Protein AF-A0A3A8SGS9-F1 (afdb_monomer)

Secondary structure (DSSP, 8-state):
-HHHHHHHSS---S---S------TTT--TT-TT--HHHHHHHHHHHHHHHHHHHHHHHHHHHHH----TTTSPPPHHHHHHHHHHHHH-HHHHHHHHHHHTT-HHHHHHHHHHHHHHHHHHHHHHHHHT---PPPTTS--

Radius of gyration: 20.1 Å; Cα contacts (8 Å, |Δi|>4): 123; chains: 1; bounding box: 50×33×58 Å

Structure (mmCIF, N/CA/C/O backbone):
data_AF-A0A3A8SGS9-F1
#
_entry.id   AF-A0A3A8SGS9-F1
#
loop_
_atom_site.group_PDB
_atom_site.id
_atom_site.type_symbol
_atom_site.label_atom_id
_atom_site.label_alt_id
_atom_site.label_comp_id
_atom_site.label_asym_id
_atom_site.label_entity_id
_atom_site.label_seq_id
_atom_site.pdbx_PDB_ins_code
_atom_site.Cartn_x
_atom_site.Cartn_y
_atom_site.Cartn_z
_atom_site.occupancy
_atom_site.B_iso_or_equiv
_atom_site.auth_seq_id
_atom_site.auth_comp_id
_atom_site.auth_asym_id
_atom_site.auth_atom_id
_atom_site.pdbx_PDB_model_num
ATOM 1 N N . GLU A 1 1 ? -24.813 -10.089 -3.804 1.00 56.59 1 GLU A N 1
ATOM 2 C CA . GLU A 1 1 ? -25.501 -11.087 -2.957 1.00 56.59 1 GLU A CA 1
ATOM 3 C C . GLU A 1 1 ? -26.891 -11.420 -3.487 1.00 56.59 1 GLU A C 1
ATOM 5 O O . GLU A 1 1 ? -27.096 -12.565 -3.865 1.00 56.59 1 GLU A O 1
ATOM 10 N N . TRP A 1 2 ? -27.774 -10.432 -3.682 1.00 69.69 2 TRP A N 1
ATOM 11 C CA . TRP A 1 2 ? -29.178 -10.666 -4.068 1.00 69.69 2 TRP A CA 1
ATOM 12 C C . TRP A 1 2 ? -29.423 -11.582 -5.285 1.00 69.69 2 TRP A C 1
ATOM 14 O O . TRP A 1 2 ? -30.337 -12.394 -5.252 1.00 69.69 2 TRP A O 1
ATOM 24 N N . ALA A 1 3 ? -28.629 -11.499 -6.359 1.00 84.19 3 ALA A N 1
ATOM 25 C CA . ALA A 1 3 ? -28.871 -12.318 -7.553 1.00 84.19 3 ALA A CA 1
ATOM 26 C C . ALA A 1 3 ? -28.564 -13.814 -7.351 1.00 84.19 3 ALA A C 1
ATOM 28 O 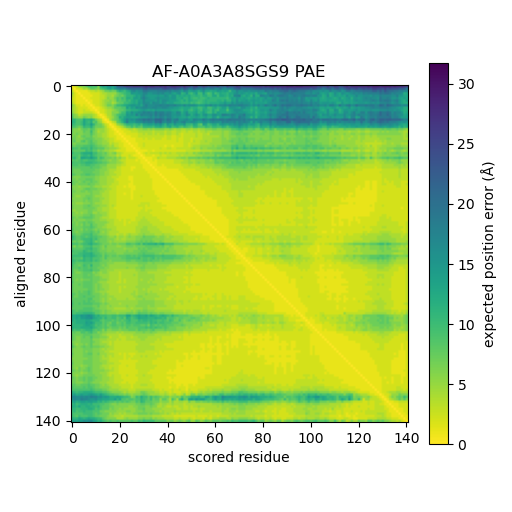O . ALA A 1 3 ? -29.271 -14.648 -7.911 1.00 84.19 3 ALA A O 1
ATOM 29 N N . PHE A 1 4 ? -27.529 -14.144 -6.570 1.00 85.31 4 PHE A N 1
ATOM 30 C CA . PHE A 1 4 ? -27.131 -15.532 -6.317 1.00 85.31 4 PHE A CA 1
ATOM 31 C C . PHE A 1 4 ? -28.113 -16.196 -5.354 1.00 85.31 4 PHE A C 1
ATOM 33 O O . PHE A 1 4 ? -28.671 -17.238 -5.670 1.00 85.31 4 PHE A O 1
ATOM 40 N N . GLU A 1 5 ? -28.422 -15.521 -4.249 1.00 90.88 5 GLU A N 1
ATOM 41 C CA . GLU A 1 5 ? -29.409 -15.994 -3.278 1.00 90.88 5 GLU A CA 1
ATOM 42 C C . GLU A 1 5 ? -30.800 -16.147 -3.902 1.00 90.88 5 GLU A C 1
ATOM 44 O O . GLU A 1 5 ? -31.463 -17.159 -3.701 1.00 90.88 5 GLU A O 1
ATOM 49 N N . ARG A 1 6 ? -31.216 -15.211 -4.766 1.00 91.56 6 ARG A N 1
ATOM 50 C CA . ARG A 1 6 ? -32.476 -15.332 -5.513 1.00 91.56 6 ARG A CA 1
ATOM 51 C C . ARG A 1 6 ? -32.500 -16.533 -6.464 1.00 91.56 6 ARG A C 1
ATOM 53 O O . ARG A 1 6 ? -33.576 -17.053 -6.734 1.00 91.56 6 ARG A O 1
ATOM 60 N N . ALA A 1 7 ? -31.356 -16.929 -7.016 1.00 92.75 7 ALA A N 1
ATOM 61 C CA . ALA A 1 7 ? -31.271 -18.038 -7.963 1.00 92.75 7 ALA A CA 1
ATOM 62 C C . ALA A 1 7 ? -31.130 -19.406 -7.273 1.00 92.75 7 ALA A C 1
ATOM 64 O O . ALA A 1 7 ? -31.679 -20.382 -7.774 1.00 92.75 7 ALA A O 1
ATOM 65 N N . TYR A 1 8 ? -30.413 -19.471 -6.147 1.00 89.56 8 TYR A N 1
ATOM 66 C CA . TYR A 1 8 ? -29.985 -20.730 -5.524 1.00 89.56 8 TYR A CA 1
ATOM 67 C C . TYR A 1 8 ? -30.517 -20.949 -4.100 1.00 89.56 8 TYR A C 1
ATOM 69 O O . TYR A 1 8 ? -30.331 -22.026 -3.548 1.00 89.56 8 TYR A O 1
ATOM 77 N N . GLY A 1 9 ? -31.208 -19.972 -3.503 1.00 92.88 9 GLY A N 1
ATOM 78 C CA . GLY A 1 9 ? -31.809 -20.094 -2.169 1.00 92.88 9 GLY A CA 1
ATOM 79 C C . GLY A 1 9 ? -30.821 -19.990 -1.004 1.00 92.88 9 GLY A C 1
ATOM 80 O O . GLY A 1 9 ? -31.225 -20.147 0.145 1.00 92.88 9 GLY A O 1
ATOM 81 N N . GLU A 1 10 ? -29.549 -19.707 -1.281 1.00 90.19 10 GLU A N 1
ATOM 82 C CA . GLU A 1 10 ? -28.497 -19.541 -0.279 1.00 90.19 10 GLU A CA 1
ATOM 83 C C . GLU A 1 10 ? -27.534 -18.405 -0.662 1.00 90.19 10 GLU A C 1
ATOM 85 O O . GLU A 1 10 ? -27.364 -18.102 -1.850 1.00 90.19 10 GLU A O 1
ATOM 90 N N . PRO A 1 11 ? -26.899 -17.731 0.314 1.00 84.81 11 PRO A N 1
ATOM 91 C CA . PRO A 1 11 ? -25.923 -16.697 0.016 1.00 84.81 11 PRO A CA 1
ATOM 92 C C . PRO A 1 11 ? -24.696 -17.298 -0.677 1.00 84.81 11 PRO A C 1
ATOM 94 O O . PRO A 1 11 ? -24.256 -18.398 -0.362 1.00 84.81 11 PRO A O 1
ATOM 97 N N . LEU A 1 12 ? -24.075 -16.512 -1.561 1.00 83.31 12 LEU A N 1
ATOM 98 C CA . LEU A 1 12 ? -22.844 -16.889 -2.271 1.00 83.31 12 LEU A CA 1
ATOM 99 C C . LEU A 1 12 ? -21.694 -17.284 -1.317 1.00 83.31 12 LEU A C 1
ATOM 101 O O . LEU A 1 12 ? -20.769 -17.980 -1.720 1.00 83.31 12 LEU A O 1
ATOM 105 N N . GLY A 1 13 ? -21.747 -16.847 -0.055 1.00 81.50 13 GLY A N 1
ATOM 106 C CA . GLY A 1 13 ? -20.694 -17.067 0.928 1.00 81.50 13 GLY A CA 1
ATOM 107 C C . GLY A 1 13 ? -19.444 -16.229 0.642 1.00 81.50 13 GLY A C 1
ATOM 108 O O . GLY A 1 13 ? -19.440 -15.322 -0.195 1.00 81.50 13 GLY A O 1
ATOM 109 N N . GLN A 1 14 ? -18.360 -16.515 1.363 1.00 78.44 14 GLN A N 1
ATOM 110 C CA . GLN A 1 14 ? -17.085 -15.824 1.180 1.00 78.44 14 GLN A CA 1
ATOM 111 C C . GLN A 1 14 ? -16.345 -16.418 -0.027 1.00 78.44 14 GLN A C 1
ATOM 113 O O . GLN A 1 14 ? -15.625 -17.406 0.093 1.00 78.44 14 GLN A O 1
ATOM 118 N N . VAL A 1 15 ? -16.537 -15.827 -1.206 1.00 70.81 15 VAL A N 1
ATOM 119 C CA . VAL A 1 15 ? -15.942 -16.329 -2.454 1.00 70.81 15 VAL A CA 1
ATOM 120 C C . VAL A 1 15 ? -14.686 -15.548 -2.811 1.00 70.81 15 VAL A C 1
ATOM 122 O O . VAL A 1 15 ? -14.666 -14.317 -2.805 1.00 70.81 15 VAL A O 1
ATOM 125 N N . VAL A 1 16 ? -13.624 -16.281 -3.151 1.00 69.94 16 VAL A N 1
ATOM 126 C CA . VAL A 1 16 ? -12.417 -15.715 -3.763 1.00 69.94 16 VAL A CA 1
ATOM 127 C C . VAL A 1 16 ? -12.821 -15.100 -5.099 1.00 69.94 16 VAL A C 1
ATOM 129 O O . VAL A 1 16 ? -13.423 -15.789 -5.917 1.00 69.94 16 VAL A O 1
ATOM 132 N N . THR A 1 17 ? -12.517 -13.816 -5.310 1.00 77.88 17 THR A N 1
ATOM 133 C CA . THR A 1 17 ? -12.944 -13.030 -6.479 1.00 77.88 17 THR A CA 1
ATOM 134 C C . THR A 1 17 ? -12.942 -13.869 -7.769 1.00 77.88 17 THR A C 1
ATOM 136 O O . THR A 1 17 ? -11.865 -14.273 -8.215 1.00 77.88 17 THR A O 1
ATOM 139 N N . PRO A 1 18 ? -14.108 -14.127 -8.399 1.00 79.19 18 PRO A N 1
ATOM 140 C CA . PRO A 1 18 ? -14.204 -15.049 -9.537 1.00 79.19 18 PRO A CA 1
ATOM 141 C C . PRO A 1 18 ? -13.590 -14.478 -10.823 1.00 79.19 18 PRO A C 1
ATOM 143 O O . PRO A 1 18 ? -13.500 -15.164 -11.837 1.00 79.19 18 PRO A O 1
ATOM 146 N N . VAL A 1 19 ? -13.165 -13.213 -10.789 1.00 87.88 19 VAL A N 1
ATOM 147 C CA . VAL A 1 19 ? -12.599 -12.480 -11.919 1.00 87.88 19 VAL A CA 1
ATOM 148 C C . VAL A 1 19 ? -11.144 -12.135 -11.627 1.00 87.88 19 VAL A C 1
ATOM 150 O O . VAL A 1 19 ? -10.832 -11.509 -10.613 1.00 87.88 19 VAL A O 1
ATOM 153 N N . ARG A 1 20 ? -10.259 -12.491 -12.561 1.00 88.81 20 ARG A N 1
ATOM 154 C CA . ARG A 1 20 ? -8.872 -12.019 -12.611 1.00 88.81 20 ARG A CA 1
ATOM 155 C C . ARG A 1 20 ? -8.674 -11.158 -13.850 1.00 88.81 20 ARG A C 1
ATOM 157 O O . ARG A 1 20 ? -9.089 -11.539 -14.940 1.00 88.81 20 ARG A O 1
ATOM 164 N N . VAL A 1 21 ? -8.032 -10.010 -13.671 1.00 90.62 21 VAL A N 1
ATOM 165 C CA . VAL A 1 21 ? -7.712 -9.071 -14.752 1.00 90.62 21 VAL A CA 1
ATOM 166 C C . VAL A 1 21 ? -6.225 -9.175 -15.062 1.00 90.62 21 VAL A C 1
ATOM 168 O O . VAL A 1 21 ? -5.404 -9.185 -14.146 1.00 90.62 21 VAL A O 1
ATOM 171 N N . HIS A 1 22 ? -5.890 -9.228 -16.348 1.00 93.50 22 HIS A N 1
ATOM 172 C CA . HIS A 1 22 ? -4.517 -9.278 -16.847 1.00 93.50 22 HIS A CA 1
ATOM 173 C C . HIS A 1 22 ? -4.288 -8.132 -17.840 1.00 93.50 22 HIS A C 1
ATOM 175 O O . HIS A 1 22 ? -5.243 -7.589 -18.394 1.00 93.50 22 HIS A O 1
ATOM 181 N N . SER A 1 23 ? -3.026 -7.759 -18.050 1.00 93.62 23 SER A N 1
ATOM 182 C CA . SER A 1 23 ? -2.616 -6.713 -18.991 1.00 93.62 23 SER A CA 1
ATOM 183 C C . SER A 1 23 ? -1.422 -7.200 -19.801 1.00 93.62 23 SER A C 1
ATOM 185 O O . SER A 1 23 ? -0.512 -7.804 -19.239 1.00 93.62 23 SER A O 1
ATOM 187 N N . TRP A 1 24 ? -1.441 -6.923 -21.102 1.00 95.62 24 TRP A N 1
ATOM 188 C CA . TRP A 1 24 ? -0.322 -7.161 -22.023 1.00 95.62 24 TRP A CA 1
ATOM 189 C C . TRP A 1 24 ? 0.506 -5.894 -22.275 1.00 95.62 24 TRP A C 1
ATOM 191 O O . TRP A 1 24 ? 1.610 -5.955 -22.813 1.00 95.62 24 TRP A O 1
ATOM 201 N N . VAL A 1 25 ? -0.011 -4.732 -21.859 1.00 95.00 25 VAL A N 1
ATOM 202 C CA . VAL A 1 25 ? 0.659 -3.440 -22.029 1.00 95.00 25 VAL A CA 1
ATOM 203 C C . VAL A 1 25 ? 2.025 -3.486 -21.357 1.00 95.00 25 VAL A C 1
ATOM 205 O O . VAL A 1 25 ? 2.105 -3.774 -20.166 1.00 95.00 25 VAL A O 1
ATOM 208 N N . GLY A 1 26 ? 3.071 -3.194 -22.133 1.00 93.94 26 GLY A N 1
ATOM 209 C CA . GLY A 1 26 ? 4.463 -3.171 -21.682 1.00 93.94 26 GLY A CA 1
ATOM 210 C C . GLY A 1 26 ? 5.104 -4.547 -21.466 1.00 93.94 26 GLY A C 1
ATOM 211 O O . GLY A 1 26 ? 6.220 -4.600 -20.960 1.00 93.94 26 GLY A O 1
ATOM 212 N N . GLY A 1 27 ? 4.428 -5.641 -21.836 1.00 93.69 27 GLY A N 1
ATOM 213 C CA . GLY A 1 27 ? 4.976 -7.002 -21.772 1.00 93.69 27 GLY A CA 1
ATOM 214 C C . GLY A 1 27 ? 4.866 -7.815 -23.062 1.00 93.69 27 GLY A C 1
ATOM 215 O O . GLY A 1 27 ? 5.611 -8.777 -23.216 1.00 93.69 27 GLY A O 1
ATOM 216 N N . ASP A 1 28 ? 3.983 -7.441 -23.987 1.00 95.94 28 ASP A N 1
ATOM 217 C CA . ASP A 1 28 ? 3.884 -8.098 -25.292 1.00 95.94 28 ASP A CA 1
ATOM 218 C C . ASP A 1 28 ? 5.057 -7.716 -26.205 1.00 95.94 28 ASP A C 1
ATOM 220 O O . ASP A 1 28 ? 5.146 -6.587 -26.690 1.00 95.94 28 ASP A O 1
ATOM 224 N N . MET A 1 29 ? 5.980 -8.660 -26.386 1.00 94.31 29 MET A N 1
ATOM 225 C CA . MET A 1 29 ? 7.199 -8.501 -27.185 1.00 94.31 29 MET A CA 1
ATOM 226 C C . MET A 1 29 ? 7.023 -8.955 -28.639 1.00 94.31 29 MET A C 1
ATOM 228 O O . MET A 1 29 ? 7.943 -8.776 -29.441 1.00 94.31 29 MET A O 1
ATOM 232 N N . ASP A 1 30 ? 5.885 -9.557 -28.996 1.00 96.06 30 ASP A N 1
ATOM 233 C CA . ASP A 1 30 ? 5.706 -10.147 -30.320 1.00 96.06 30 ASP A CA 1
ATOM 234 C C . ASP A 1 30 ? 5.714 -9.068 -31.415 1.00 96.06 30 ASP A C 1
ATOM 236 O O . ASP A 1 30 ? 4.897 -8.146 -31.432 1.00 96.06 30 ASP A O 1
ATOM 240 N N . GLY A 1 31 ? 6.708 -9.134 -32.303 1.00 95.75 31 GLY A N 1
ATOM 241 C CA . GLY A 1 31 ? 6.908 -8.160 -33.379 1.00 95.75 31 GLY A CA 1
ATOM 242 C C . GLY A 1 31 ? 7.274 -6.737 -32.932 1.00 95.75 31 GLY A C 1
ATOM 243 O O . GLY A 1 31 ? 7.356 -5.850 -33.784 1.00 95.75 31 GLY A O 1
ATOM 244 N N . ASN A 1 32 ? 7.520 -6.494 -31.637 1.00 95.56 32 ASN A N 1
ATOM 245 C CA . ASN A 1 32 ? 7.797 -5.158 -31.108 1.00 95.56 32 ASN A CA 1
ATOM 246 C C . ASN A 1 32 ? 9.173 -5.066 -30.418 1.00 95.56 32 ASN A C 1
ATOM 248 O O . ASN A 1 32 ? 9.279 -5.302 -29.211 1.00 95.56 32 ASN A O 1
ATOM 252 N N . PRO A 1 33 ? 10.231 -4.633 -31.133 1.00 94.69 33 PRO A N 1
ATOM 253 C CA . PRO A 1 33 ? 11.580 -4.537 -30.571 1.00 94.69 33 PRO A CA 1
ATOM 254 C C . PRO A 1 33 ? 11.728 -3.453 -29.490 1.00 94.69 33 PRO A C 1
ATOM 256 O O . PRO A 1 33 ? 12.768 -3.382 -28.841 1.00 94.69 33 PRO A O 1
ATOM 259 N N . LEU A 1 34 ? 10.718 -2.596 -29.286 1.00 96.31 34 LEU A N 1
ATOM 260 C CA . LEU A 1 34 ? 10.742 -1.558 -28.252 1.00 96.31 34 LEU A CA 1
ATOM 261 C C . LEU A 1 34 ? 10.378 -2.092 -26.859 1.00 96.31 34 LEU A C 1
ATOM 263 O O . LEU A 1 34 ? 10.592 -1.389 -25.873 1.00 96.31 34 LEU A O 1
ATOM 267 N N . VAL A 1 35 ? 9.834 -3.308 -26.746 1.00 96.75 35 VAL A N 1
ATOM 268 C CA . VAL A 1 35 ? 9.540 -3.932 -25.447 1.00 96.75 35 VAL A CA 1
ATOM 269 C C . VAL A 1 35 ? 10.774 -4.694 -24.975 1.00 96.75 35 VAL A C 1
ATOM 271 O O . VAL A 1 35 ? 10.928 -5.889 -25.202 1.00 96.75 35 VAL A O 1
ATOM 274 N N . THR A 1 36 ? 11.689 -3.971 -24.335 1.00 96.88 36 THR A N 1
ATOM 275 C CA . THR A 1 36 ? 12.918 -4.542 -23.770 1.00 96.88 36 THR A CA 1
ATOM 276 C C . THR A 1 36 ? 12.688 -5.092 -22.351 1.00 96.88 36 THR A C 1
ATOM 278 O O . THR A 1 36 ? 11.683 -4.756 -21.710 1.00 96.88 36 THR A O 1
ATOM 281 N N . PRO A 1 37 ? 13.614 -5.898 -21.792 1.00 95.81 37 PRO A N 1
ATOM 282 C CA . PRO A 1 37 ? 13.546 -6.327 -20.391 1.00 95.81 37 PRO A CA 1
ATOM 283 C C . PRO A 1 37 ? 13.435 -5.162 -19.396 1.00 95.81 37 PRO A C 1
ATOM 285 O O . PRO A 1 37 ? 12.730 -5.264 -18.389 1.00 95.81 37 PRO A O 1
ATOM 288 N N . GLU A 1 38 ? 14.084 -4.032 -19.682 1.00 95.25 38 GLU A N 1
ATOM 289 C CA . GLU A 1 38 ? 14.009 -2.813 -18.875 1.00 95.25 38 GLU A CA 1
ATOM 290 C C . GLU A 1 38 ? 12.600 -2.208 -18.910 1.00 95.25 38 GLU A C 1
ATOM 292 O O . GLU A 1 38 ? 12.066 -1.846 -17.856 1.00 95.25 38 GLU A O 1
ATOM 297 N N . VAL A 1 39 ? 11.975 -2.158 -20.095 1.00 96.06 39 VAL A N 1
ATOM 298 C CA . VAL A 1 39 ? 10.586 -1.700 -20.280 1.00 96.06 39 VAL A CA 1
ATOM 299 C C . VAL A 1 39 ? 9.611 -2.609 -19.539 1.00 96.06 39 VAL A C 1
ATOM 301 O O . VAL A 1 39 ? 8.733 -2.115 -18.825 1.00 96.06 39 VAL A O 1
ATOM 304 N N . PHE A 1 40 ? 9.779 -3.928 -19.639 1.00 96.00 40 PHE A N 1
ATOM 305 C CA . PHE A 1 40 ? 8.943 -4.882 -18.912 1.00 96.00 40 PHE A CA 1
ATOM 306 C C . PHE A 1 40 ? 9.099 -4.725 -17.393 1.00 96.00 40 PHE A C 1
ATOM 308 O O . PHE A 1 40 ? 8.111 -4.627 -16.660 1.00 96.00 40 PHE A O 1
ATOM 315 N N . GLY A 1 41 ? 10.338 -4.606 -16.908 1.00 96.00 41 GLY A N 1
ATOM 316 C CA . GLY A 1 41 ? 10.622 -4.356 -15.498 1.00 96.00 41 GLY A CA 1
ATOM 317 C C . GLY A 1 41 ? 9.985 -3.060 -14.984 1.00 96.00 41 GLY A C 1
ATOM 318 O O . GLY A 1 41 ? 9.396 -3.050 -13.898 1.00 96.00 41 GLY A O 1
ATOM 319 N N . ASP A 1 42 ? 10.060 -1.967 -15.752 1.00 96.69 42 ASP A N 1
ATOM 320 C CA . ASP A 1 42 ? 9.428 -0.700 -15.369 1.00 96.69 42 ASP A CA 1
ATOM 321 C C . ASP A 1 42 ? 7.900 -0.781 -15.393 1.00 96.69 42 ASP A C 1
ATOM 323 O O . ASP A 1 42 ? 7.237 -0.277 -14.484 1.00 96.69 42 ASP A O 1
ATOM 327 N N . THR A 1 43 ? 7.343 -1.504 -16.362 1.00 97.00 43 THR A N 1
ATOM 328 C CA . THR A 1 43 ? 5.907 -1.776 -16.473 1.00 97.00 43 THR A CA 1
ATOM 329 C C . THR A 1 43 ? 5.376 -2.505 -15.237 1.00 97.00 43 THR A C 1
ATOM 331 O O . THR A 1 43 ? 4.370 -2.087 -14.655 1.00 97.00 43 THR A O 1
ATOM 334 N N . LEU A 1 44 ? 6.074 -3.542 -14.756 1.00 96.56 44 LEU A N 1
ATOM 335 C CA . LEU A 1 44 ? 5.701 -4.248 -13.523 1.00 96.56 44 LEU A CA 1
ATOM 336 C C . LEU A 1 44 ? 5.706 -3.312 -12.305 1.00 96.56 44 LEU A C 1
ATOM 338 O O . LEU A 1 44 ? 4.761 -3.312 -11.507 1.00 96.56 44 LEU A O 1
ATOM 342 N N . ARG A 1 45 ? 6.732 -2.460 -12.176 1.00 97.12 45 ARG A N 1
ATOM 343 C CA . ARG A 1 45 ? 6.807 -1.454 -11.102 1.00 97.12 45 ARG A CA 1
ATOM 344 C C . ARG A 1 45 ? 5.695 -0.411 -11.221 1.00 97.12 45 ARG A C 1
ATOM 346 O O . ARG A 1 45 ? 5.100 -0.036 -10.209 1.00 97.12 45 ARG A O 1
ATOM 353 N N . ALA A 1 46 ? 5.359 0.029 -12.432 1.00 97.06 46 ALA A N 1
ATOM 354 C CA . ALA A 1 46 ? 4.268 0.965 -12.684 1.00 97.06 46 ALA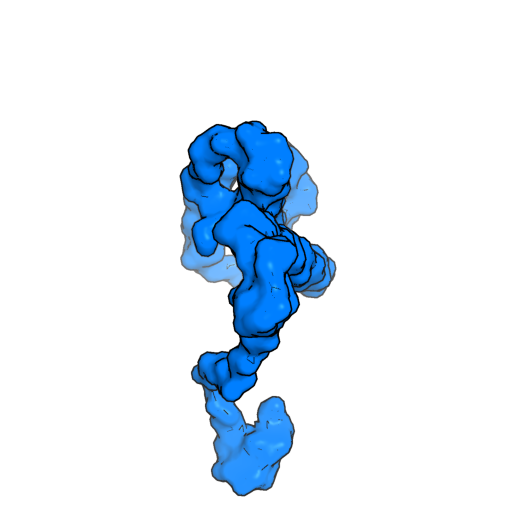 A CA 1
ATOM 355 C C . ALA A 1 46 ? 2.908 0.376 -12.272 1.00 97.06 46 ALA A C 1
ATOM 357 O O . ALA A 1 46 ? 2.144 1.034 -11.556 1.00 97.06 46 ALA A O 1
ATOM 358 N N . HIS A 1 47 ? 2.631 -0.880 -12.638 1.00 96.62 47 HIS A N 1
ATOM 359 C CA . HIS A 1 47 ? 1.426 -1.593 -12.211 1.00 96.62 47 HIS A CA 1
ATOM 360 C C . HIS A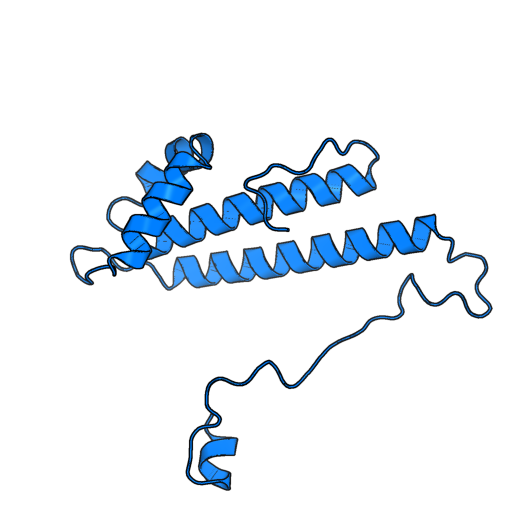 1 47 ? 1.372 -1.775 -10.694 1.00 96.62 47 HIS A C 1
ATOM 362 O O . HIS A 1 47 ? 0.341 -1.480 -10.084 1.00 96.62 47 HIS A O 1
ATOM 368 N N . ARG A 1 48 ? 2.483 -2.169 -10.057 1.00 96.69 48 ARG A N 1
ATOM 369 C CA . ARG A 1 48 ? 2.564 -2.282 -8.594 1.00 96.69 48 ARG A CA 1
ATOM 370 C C . ARG A 1 48 ? 2.280 -0.944 -7.911 1.00 96.69 48 ARG A C 1
ATOM 372 O O . ARG A 1 48 ? 1.438 -0.878 -7.017 1.00 96.69 48 ARG A O 1
ATOM 379 N N . ALA A 1 49 ? 2.898 0.144 -8.373 1.00 97.88 49 ALA A N 1
ATOM 380 C CA . ALA A 1 49 ? 2.643 1.486 -7.854 1.00 97.88 49 ALA A CA 1
ATOM 381 C C . ALA A 1 49 ? 1.176 1.911 -8.038 1.00 97.88 49 ALA A C 1
ATOM 383 O O . ALA A 1 49 ? 0.601 2.562 -7.165 1.00 97.88 49 ALA A O 1
ATOM 384 N N . ARG A 1 50 ? 0.540 1.549 -9.161 1.00 97.31 50 ARG A N 1
ATOM 385 C CA . ARG A 1 50 ? -0.889 1.810 -9.383 1.00 97.31 50 ARG A CA 1
ATOM 386 C C . ARG A 1 50 ? -1.767 1.017 -8.414 1.00 97.31 50 ARG A C 1
ATOM 388 O O . ARG A 1 50 ? -2.663 1.612 -7.821 1.00 97.31 50 ARG A O 1
ATOM 395 N N . GLY A 1 51 ? -1.494 -0.273 -8.225 1.00 97.06 51 GLY A N 1
ATOM 396 C CA . GLY A 1 51 ? -2.219 -1.128 -7.282 1.00 97.06 51 GLY A CA 1
ATOM 397 C C . GLY A 1 51 ? -2.144 -0.604 -5.848 1.00 97.06 51 GLY A C 1
ATOM 398 O O . GLY A 1 51 ? -3.175 -0.443 -5.198 1.00 97.06 51 GLY A O 1
ATOM 399 N N . LEU A 1 52 ? -0.947 -0.227 -5.389 1.00 98.12 52 LEU A N 1
ATOM 400 C CA . LEU A 1 52 ? -0.745 0.362 -4.061 1.00 98.12 52 LEU A CA 1
ATOM 401 C C . LEU A 1 52 ? -1.570 1.643 -3.865 1.00 98.12 52 LEU A C 1
ATOM 403 O O . LEU A 1 52 ? -2.252 1.779 -2.852 1.00 98.12 52 LEU A O 1
ATOM 407 N N . ARG A 1 53 ? -1.592 2.550 -4.852 1.00 98.31 53 ARG A N 1
ATOM 408 C CA . ARG A 1 53 ? -2.417 3.773 -4.786 1.00 98.31 53 ARG A CA 1
ATOM 409 C C . ARG A 1 53 ? -3.915 3.471 -4.706 1.00 98.31 53 ARG A C 1
ATOM 411 O O . ARG A 1 53 ? -4.626 4.147 -3.970 1.00 98.31 53 ARG A O 1
ATOM 418 N N . LEU A 1 54 ? -4.399 2.463 -5.434 1.00 98.12 54 LEU A N 1
ATOM 419 C CA . LEU A 1 54 ? -5.806 2.050 -5.372 1.00 98.12 54 LEU A CA 1
ATOM 420 C C . LEU A 1 54 ? -6.168 1.482 -3.993 1.00 98.12 54 LEU A C 1
ATOM 422 O O . LEU A 1 54 ? -7.225 1.814 -3.455 1.00 98.12 54 LEU A O 1
ATOM 426 N N . LEU A 1 55 ? -5.282 0.678 -3.396 1.00 97.81 55 LEU A N 1
ATOM 427 C CA . LEU A 1 55 ? -5.458 0.173 -2.031 1.00 97.81 55 LEU A CA 1
ATOM 428 C C . LEU A 1 55 ? -5.494 1.315 -1.012 1.00 97.81 55 LEU A C 1
ATOM 430 O O . LEU A 1 55 ? -6.376 1.336 -0.158 1.00 97.81 55 LEU A O 1
ATOM 434 N N . MET A 1 56 ? -4.599 2.297 -1.139 1.00 97.62 56 MET A N 1
ATOM 435 C CA . MET A 1 56 ? -4.581 3.477 -0.269 1.00 97.62 56 MET A CA 1
ATOM 436 C C . MET A 1 56 ? -5.888 4.274 -0.351 1.00 97.62 56 MET A C 1
ATOM 438 O O . MET A 1 56 ? -6.459 4.608 0.682 1.00 97.62 56 MET A O 1
ATOM 442 N N . GLN A 1 57 ? -6.416 4.506 -1.557 1.00 97.75 57 GLN A N 1
ATOM 443 C CA . GLN A 1 57 ? -7.732 5.136 -1.731 1.00 97.75 57 GLN A CA 1
ATOM 444 C C . GLN A 1 57 ? -8.855 4.312 -1.082 1.00 97.75 57 GLN A C 1
ATOM 446 O O . GLN A 1 57 ? -9.824 4.866 -0.564 1.00 97.75 57 GLN A O 1
ATOM 451 N N . GLY A 1 58 ? -8.746 2.980 -1.114 1.00 97.56 58 GLY A N 1
ATOM 452 C CA . GLY A 1 58 ? -9.656 2.080 -0.408 1.00 97.56 58 GLY A CA 1
ATOM 453 C C . GLY A 1 58 ? -9.605 2.265 1.109 1.00 97.56 58 GLY A C 1
ATOM 454 O O . GLY A 1 58 ? -10.656 2.410 1.735 1.00 97.56 58 GLY A O 1
ATOM 455 N N . LEU A 1 59 ? -8.402 2.314 1.688 1.00 96.50 59 LEU A N 1
ATOM 456 C CA . LEU A 1 59 ? -8.214 2.541 3.123 1.00 96.50 59 LEU A CA 1
ATOM 457 C C . LEU A 1 59 ? -8.706 3.919 3.561 1.00 96.50 59 LEU A C 1
ATOM 459 O O . LEU A 1 59 ? -9.357 4.012 4.597 1.00 96.50 59 LEU A O 1
ATOM 463 N N . GLU A 1 60 ? -8.478 4.961 2.761 1.00 93.56 60 GLU A N 1
ATOM 464 C CA . GLU A 1 60 ? -8.950 6.312 3.068 1.00 93.56 60 GLU A CA 1
ATOM 465 C C . GLU A 1 60 ? -10.482 6.358 3.168 1.00 93.56 60 GLU A C 1
ATOM 467 O O . GLU A 1 60 ? -11.033 6.837 4.166 1.00 93.56 60 GLU A O 1
ATOM 472 N N . ARG A 1 61 ? -11.183 5.779 2.180 1.00 96.06 61 ARG A N 1
ATOM 473 C CA . ARG A 1 61 ? -12.650 5.651 2.217 1.00 96.06 61 ARG A CA 1
ATOM 474 C C . ARG A 1 61 ? -13.108 4.862 3.441 1.00 96.06 61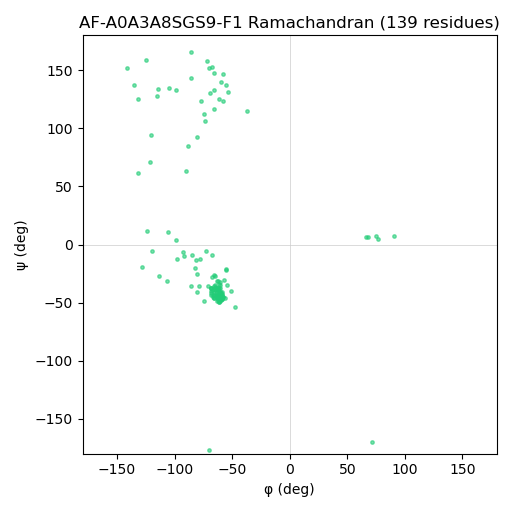 ARG A C 1
ATOM 476 O O . ARG A 1 61 ? -14.012 5.297 4.155 1.00 96.06 61 ARG A O 1
ATOM 483 N N . LEU A 1 62 ? -12.457 3.731 3.715 1.00 95.94 62 LEU A N 1
ATOM 484 C CA . LEU A 1 62 ? -12.800 2.887 4.855 1.00 95.94 62 LEU A CA 1
ATOM 485 C C . LEU A 1 62 ? -12.551 3.602 6.192 1.00 95.94 62 LEU A C 1
ATOM 487 O O . LEU A 1 62 ? -13.356 3.475 7.109 1.00 95.94 62 LEU A O 1
ATOM 491 N N . GLY A 1 63 ? -11.499 4.414 6.302 1.00 91.81 63 GLY A N 1
ATOM 492 C CA . GLY A 1 63 ? -11.192 5.220 7.487 1.00 91.81 63 GLY A CA 1
ATOM 493 C C . GLY A 1 63 ? -12.201 6.341 7.740 1.00 91.81 63 GLY A C 1
ATOM 494 O O . GLY A 1 63 ? -12.428 6.723 8.899 1.00 91.81 63 GLY A O 1
ATOM 495 N N . GLY A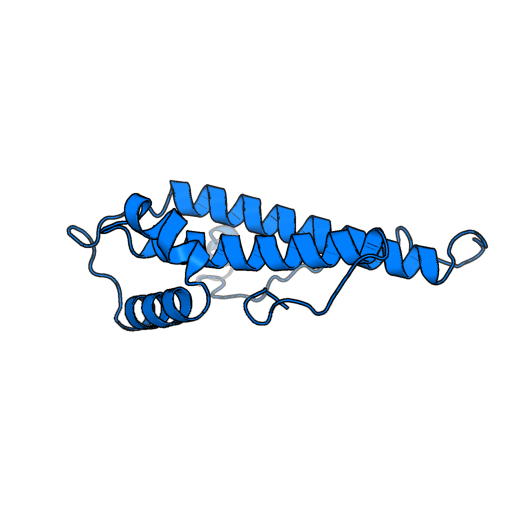 1 64 ? -12.843 6.839 6.680 1.00 90.06 64 GLY A N 1
ATOM 496 C CA . GLY A 1 64 ? -14.013 7.713 6.767 1.00 90.06 64 GLY A CA 1
ATOM 497 C C . GLY A 1 64 ? -15.207 7.016 7.427 1.00 90.06 64 GLY A C 1
ATOM 498 O O . GLY A 1 64 ? -15.826 7.590 8.322 1.00 90.06 64 GLY A O 1
ATOM 499 N N . MET A 1 65 ? -15.467 5.759 7.058 1.00 93.88 65 MET A N 1
ATOM 500 C CA . MET A 1 65 ? -16.607 4.966 7.543 1.00 93.88 65 MET A CA 1
ATOM 501 C C . MET A 1 65 ? -16.379 4.346 8.935 1.00 93.88 65 MET A C 1
ATOM 503 O O . MET A 1 65 ? -17.274 4.356 9.783 1.00 93.88 65 MET A O 1
ATOM 507 N N . LEU A 1 66 ? -15.176 3.832 9.205 1.00 93.56 66 LEU A N 1
ATOM 508 C CA . LEU A 1 66 ? -14.820 3.140 10.449 1.00 93.56 66 LEU A CA 1
ATOM 509 C C . LEU A 1 66 ? -14.286 4.105 11.515 1.00 93.56 66 LEU A C 1
ATOM 511 O O . LEU A 1 66 ? -13.124 4.069 11.923 1.00 93.56 66 LEU A O 1
ATOM 515 N N . SER A 1 67 ? -15.154 5.026 11.929 1.00 88.31 67 SER A N 1
ATOM 516 C CA . SER A 1 67 ? -14.845 6.107 12.871 1.00 88.31 67 SER A CA 1
ATOM 517 C C . SER A 1 67 ? -15.263 5.837 14.320 1.00 88.31 67 SER A C 1
ATOM 519 O O . SER A 1 67 ? -15.114 6.722 15.168 1.00 88.31 67 SER A O 1
ATOM 521 N N . GLN A 1 68 ? -15.790 4.640 14.590 1.00 94.44 68 GLN A N 1
ATOM 522 C CA . GLN A 1 68 ? -16.421 4.279 15.855 1.00 94.44 68 GLN A CA 1
ATOM 523 C C . GLN A 1 68 ? -15.437 4.417 17.019 1.00 94.44 68 GLN A C 1
ATOM 525 O O . GLN A 1 68 ? -14.258 4.065 16.909 1.00 94.44 68 GLN A O 1
ATOM 530 N N . SER A 1 69 ? -15.945 4.936 18.138 1.00 95.44 69 SER A N 1
ATOM 531 C CA . SER A 1 69 ? -15.183 5.016 19.378 1.00 95.44 69 SER A CA 1
ATOM 532 C C . SER A 1 69 ? -15.296 3.719 20.172 1.00 95.44 69 SER A C 1
ATOM 534 O O . SER A 1 69 ? -16.376 3.131 20.256 1.00 95.44 69 SER A O 1
ATOM 536 N N . ASP A 1 70 ? -14.197 3.336 20.816 1.00 95.31 70 ASP A N 1
ATOM 537 C CA . ASP A 1 70 ? -14.130 2.254 21.804 1.00 95.31 70 ASP A CA 1
ATOM 538 C C . ASP A 1 70 ? -15.110 2.414 22.982 1.00 95.31 70 ASP A C 1
ATOM 540 O O . ASP A 1 70 ? -15.519 1.431 23.598 1.00 95.31 70 ASP A O 1
ATOM 544 N N . ARG A 1 71 ? -15.560 3.644 23.252 1.00 95.81 71 ARG A N 1
ATOM 545 C CA . ARG A 1 71 ? -16.609 3.959 24.233 1.00 95.81 71 ARG A CA 1
ATOM 546 C C . ARG A 1 71 ? -17.985 3.412 23.850 1.00 95.81 71 ARG A C 1
ATOM 548 O O . ARG A 1 71 ? -18.813 3.206 24.731 1.00 95.81 71 ARG A O 1
ATOM 555 N N . HIS A 1 72 ? -18.242 3.221 22.556 1.00 95.19 72 HIS A N 1
ATOM 556 C CA . HIS A 1 72 ? -19.546 2.802 22.028 1.00 95.19 72 HIS A CA 1
ATOM 557 C C . HIS A 1 72 ? -19.517 1.407 21.402 1.00 95.19 72 HIS A C 1
ATOM 559 O O . HIS A 1 72 ? -20.534 0.721 21.397 1.00 95.19 72 HIS A O 1
ATOM 565 N N . ALA A 1 73 ? -18.364 0.976 20.896 1.00 94.81 73 ALA A N 1
ATOM 566 C CA . ALA A 1 73 ? -18.162 -0.358 20.355 1.00 94.81 73 ALA A CA 1
ATOM 567 C C . ALA A 1 73 ? -16.876 -0.934 20.942 1.00 94.81 73 ALA A C 1
ATOM 569 O O . ALA A 1 73 ? -15.819 -0.324 20.827 1.00 94.81 73 ALA A O 1
ATOM 570 N N . LYS A 1 74 ? -16.943 -2.113 21.560 1.00 96.25 74 LYS A N 1
ATOM 571 C CA . LYS A 1 74 ? -15.747 -2.736 22.135 1.00 96.25 74 LYS A CA 1
ATOM 572 C C . LYS A 1 74 ? -14.897 -3.359 21.016 1.00 96.25 74 LYS A C 1
ATOM 574 O O . LYS A 1 74 ? -15.428 -4.186 20.274 1.00 96.25 74 LYS A O 1
ATOM 579 N N . PRO A 1 75 ? -13.611 -2.988 20.867 1.00 96.25 75 PRO A N 1
ATOM 580 C CA . PRO A 1 75 ? -12.721 -3.661 19.9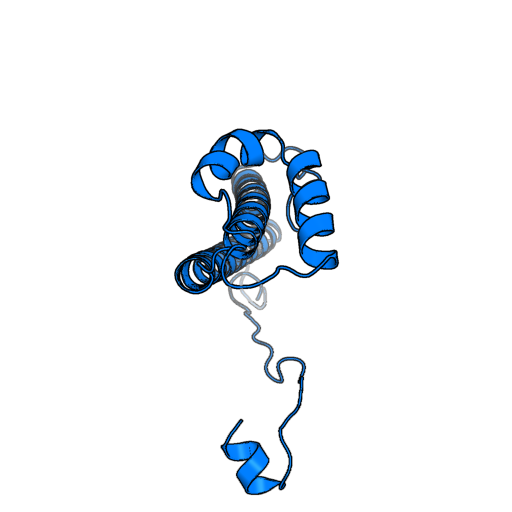27 1.00 96.25 75 PRO A CA 1
ATOM 581 C C . PRO A 1 75 ? -12.448 -5.097 20.384 1.00 96.25 75 PRO A C 1
ATOM 583 O O . PRO A 1 75 ? -12.477 -5.396 21.579 1.00 96.25 75 PRO A O 1
ATOM 586 N N . SER A 1 76 ? -12.162 -5.984 19.431 1.00 97.69 76 SER A N 1
ATOM 587 C CA . SER A 1 76 ? -11.737 -7.345 19.757 1.00 97.69 76 SER A CA 1
ATOM 588 C C . SER A 1 76 ? -10.317 -7.353 20.332 1.00 97.69 76 SER A C 1
ATOM 590 O O . SER A 1 76 ? -9.528 -6.432 20.090 1.00 97.69 76 SER A O 1
ATOM 592 N N . GLN A 1 77 ? -9.972 -8.408 21.072 1.00 97.88 77 GLN A N 1
ATOM 593 C CA . GLN A 1 77 ? -8.623 -8.559 21.624 1.00 97.88 77 GLN A CA 1
ATOM 594 C C . GLN A 1 77 ? -7.577 -8.725 20.517 1.00 97.88 77 GLN A C 1
ATOM 596 O O . GLN A 1 77 ? -6.480 -8.178 20.615 1.00 97.88 77 GLN A O 1
ATOM 601 N N . GLU A 1 78 ? -7.928 -9.391 19.413 1.00 98.31 78 GLU A N 1
ATOM 602 C CA . GLU A 1 78 ? -7.039 -9.530 18.257 1.00 98.31 78 GLU A CA 1
ATOM 603 C C . GLU A 1 78 ? -6.716 -8.173 17.621 1.00 98.31 78 GLU A C 1
ATOM 605 O O . GLU A 1 78 ? -5.579 -7.942 17.197 1.00 98.31 78 GLU A O 1
ATOM 610 N N . LEU A 1 79 ? -7.690 -7.253 17.572 1.00 97.62 79 LEU A N 1
ATOM 611 C CA . LEU A 1 79 ? -7.466 -5.899 17.071 1.00 97.62 79 LEU A CA 1
ATOM 612 C C . LEU A 1 79 ? -6.523 -5.120 17.993 1.00 97.62 79 LEU A C 1
ATOM 614 O O . LEU A 1 79 ? -5.590 -4.490 17.498 1.00 97.62 79 LEU A O 1
ATOM 618 N N . LEU A 1 80 ? -6.728 -5.185 19.311 1.00 97.56 80 LEU A N 1
ATOM 619 C CA . LEU A 1 80 ? -5.865 -4.511 20.288 1.00 97.56 80 LEU A CA 1
ATOM 620 C C . LEU A 1 80 ? -4.421 -5.028 20.216 1.00 97.56 80 LEU A C 1
ATOM 622 O O . LEU A 1 80 ? -3.500 -4.238 20.012 1.00 97.56 80 LEU A O 1
ATOM 626 N N . ALA A 1 81 ? -4.229 -6.349 20.229 1.00 98.25 81 ALA A N 1
ATOM 627 C CA . ALA A 1 81 ? -2.913 -6.969 20.070 1.00 98.25 81 ALA A CA 1
ATOM 628 C C . ALA A 1 81 ? -2.270 -6.649 18.706 1.00 98.25 81 ALA A C 1
ATOM 630 O O . ALA A 1 81 ? -1.048 -6.562 18.567 1.00 98.25 81 ALA A O 1
ATOM 631 N N . SER A 1 82 ? -3.072 -6.473 17.650 1.00 98.00 82 SER A N 1
ATOM 632 C CA . SER A 1 82 ? -2.546 -6.003 16.370 1.00 98.00 82 SER A CA 1
ATOM 633 C C . SER A 1 82 ? -2.076 -4.550 16.423 1.00 98.00 82 SER A C 1
ATOM 635 O O . SER A 1 82 ? -1.086 -4.242 15.764 1.00 98.00 82 SER A O 1
ATOM 637 N N . LEU A 1 83 ? -2.772 -3.670 17.145 1.00 97.38 83 LEU A N 1
ATOM 638 C CA . LEU A 1 83 ? -2.402 -2.259 17.274 1.00 97.38 83 LEU A CA 1
ATOM 639 C C . LEU A 1 83 ? -1.099 -2.086 18.055 1.00 97.38 83 LEU A C 1
ATOM 641 O O . LEU A 1 83 ? -0.275 -1.263 17.672 1.00 97.38 83 LEU A O 1
ATOM 645 N N . GLU A 1 84 ? -0.891 -2.880 19.103 1.00 97.06 84 GLU A N 1
ATOM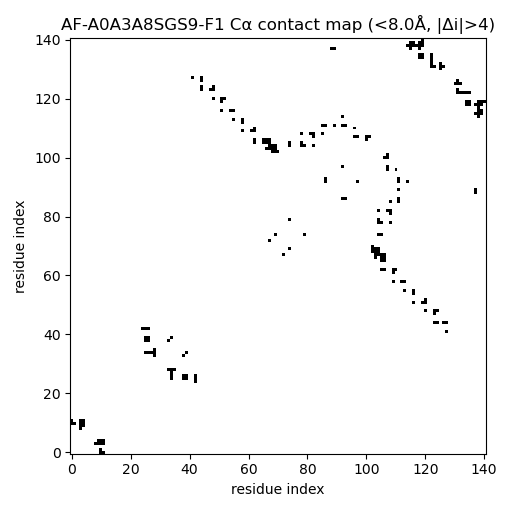 646 C CA . GLU A 1 84 ? 0.361 -2.884 19.870 1.00 97.06 84 GLU A CA 1
ATOM 647 C C . GLU A 1 84 ? 1.552 -3.287 18.998 1.00 97.06 84 GLU A C 1
ATOM 649 O O . GLU A 1 84 ? 2.573 -2.597 18.971 1.00 97.06 84 GLU A O 1
ATOM 654 N N . ARG A 1 85 ? 1.398 -4.358 18.208 1.00 97.44 85 ARG A N 1
ATOM 655 C CA . ARG A 1 85 ? 2.425 -4.784 17.246 1.00 97.44 85 ARG A CA 1
ATOM 656 C C . ARG A 1 85 ? 2.705 -3.718 16.193 1.00 97.44 85 ARG A C 1
ATOM 658 O O . ARG A 1 85 ? 3.866 -3.476 15.874 1.00 97.44 85 ARG A O 1
ATOM 665 N N . ASP A 1 86 ? 1.666 -3.083 15.654 1.00 97.50 86 ASP A N 1
ATOM 666 C CA . ASP A 1 86 ? 1.845 -2.013 14.673 1.00 97.50 86 ASP A CA 1
ATOM 667 C C . ASP A 1 86 ? 2.568 -0.803 15.280 1.00 97.50 86 ASP A C 1
ATOM 669 O O . ASP A 1 86 ? 3.493 -0.288 14.659 1.00 97.50 86 ASP A O 1
ATOM 673 N N . ALA A 1 87 ? 2.213 -0.391 16.500 1.00 96.50 87 ALA A N 1
ATOM 674 C CA . ALA A 1 87 ? 2.867 0.716 17.196 1.00 96.50 87 ALA A CA 1
ATOM 675 C C . ALA A 1 87 ? 4.353 0.435 17.468 1.00 96.50 87 ALA A C 1
ATOM 677 O O . ALA A 1 87 ? 5.185 1.324 17.297 1.00 96.50 87 ALA A O 1
ATOM 678 N N . ALA A 1 88 ? 4.697 -0.807 17.827 1.00 96.31 88 ALA A N 1
ATOM 679 C CA . ALA A 1 88 ? 6.083 -1.225 18.024 1.00 96.31 88 ALA A CA 1
ATOM 680 C C . ALA A 1 88 ? 6.891 -1.253 16.712 1.00 96.31 88 ALA A C 1
ATOM 682 O O . ALA A 1 88 ? 8.062 -0.886 16.699 1.00 96.31 88 ALA A O 1
ATOM 683 N N . GLN A 1 89 ? 6.274 -1.670 15.602 1.00 96.44 89 GLN A N 1
ATOM 684 C CA . GLN A 1 89 ? 6.938 -1.765 14.293 1.00 96.44 89 GLN A CA 1
ATOM 685 C C . GLN A 1 89 ? 6.998 -0.432 13.532 1.00 96.44 89 GLN A C 1
ATOM 687 O O . GLN A 1 89 ? 7.794 -0.283 12.605 1.00 96.44 89 GLN A O 1
ATOM 692 N N . LEU A 1 90 ? 6.131 0.521 13.879 1.00 97.19 90 LEU A N 1
ATOM 693 C CA . LEU A 1 90 ? 6.002 1.819 13.219 1.00 97.19 90 LEU A CA 1
ATOM 694 C C . LEU A 1 90 ? 5.970 2.964 14.252 1.00 97.19 90 LEU A C 1
ATOM 696 O O . LEU A 1 90 ? 4.989 3.714 14.303 1.00 97.19 90 LEU A O 1
ATOM 700 N N . PRO A 1 91 ? 7.034 3.146 15.059 1.00 96.06 91 PRO A N 1
ATOM 701 C CA . PRO A 1 91 ? 7.044 4.124 16.148 1.00 96.06 91 PRO A CA 1
ATOM 702 C C . PRO A 1 91 ? 6.873 5.568 15.654 1.00 96.06 91 PRO A C 1
ATOM 704 O O . PRO A 1 91 ? 6.141 6.346 16.259 1.00 96.06 91 PRO A O 1
ATOM 707 N N . GLU A 1 92 ? 7.468 5.928 14.514 1.00 95.25 92 GLU A N 1
ATOM 708 C CA . GLU A 1 92 ? 7.293 7.255 13.902 1.00 95.25 92 GLU A CA 1
ATOM 709 C C . GLU A 1 92 ? 5.844 7.501 13.454 1.00 95.25 92 GLU A C 1
ATOM 711 O O . GLU A 1 92 ? 5.301 8.603 13.578 1.00 95.25 92 GLU A O 1
ATOM 716 N N . ALA A 1 93 ? 5.191 6.456 12.938 1.00 95.06 93 ALA A N 1
ATOM 717 C CA . ALA A 1 93 ? 3.797 6.525 12.528 1.00 95.06 93 ALA A CA 1
ATOM 718 C C . ALA A 1 93 ? 2.895 6.685 13.753 1.00 95.06 93 ALA A C 1
ATOM 720 O O . ALA A 1 93 ? 2.010 7.538 13.743 1.00 95.06 93 ALA A O 1
ATOM 721 N N . GLU A 1 94 ? 3.156 5.930 14.821 1.00 95.62 94 GLU A N 1
ATOM 722 C CA . GLU A 1 94 ? 2.439 6.045 16.089 1.00 95.62 94 GLU A CA 1
ATOM 723 C C . GLU A 1 94 ? 2.568 7.453 16.682 1.00 95.62 94 GLU A C 1
ATOM 725 O O . GLU A 1 94 ? 1.556 8.065 17.015 1.00 95.62 94 GLU A O 1
ATOM 730 N N . GLN A 1 95 ? 3.773 8.025 16.726 1.00 95.12 95 GLN A N 1
ATOM 731 C CA . GLN A 1 95 ? 3.980 9.390 17.226 1.00 95.12 95 GLN A CA 1
ATOM 732 C C . GLN A 1 95 ? 3.168 10.427 16.434 1.00 95.12 95 GLN A C 1
ATOM 734 O O . GLN A 1 95 ? 2.560 11.334 17.005 1.00 95.12 95 GLN A O 1
ATOM 739 N N . ARG A 1 96 ? 3.107 10.283 15.106 1.00 93.56 96 ARG A N 1
ATOM 740 C CA . ARG A 1 96 ? 2.396 11.219 14.222 1.00 93.56 96 ARG A CA 1
ATOM 741 C C . ARG A 1 96 ? 0.875 11.016 14.201 1.00 93.56 96 ARG A C 1
ATOM 743 O O . ARG A 1 96 ? 0.125 11.985 14.023 1.00 93.56 96 ARG A O 1
ATOM 750 N N . LEU A 1 97 ? 0.405 9.773 14.295 1.00 88.06 97 LEU A N 1
ATOM 751 C CA . LEU A 1 97 ? -0.988 9.379 14.038 1.00 88.06 97 LEU A CA 1
ATOM 752 C C . LEU A 1 97 ? -1.766 9.052 15.316 1.00 88.06 97 LEU A C 1
ATOM 754 O O . LEU A 1 97 ? -2.972 9.311 15.367 1.00 88.06 97 LEU A O 1
ATOM 758 N N . GLY A 1 98 ? -1.094 8.538 16.345 1.00 85.62 98 GLY A N 1
ATOM 759 C CA . GLY A 1 98 ? -1.662 8.160 17.639 1.00 85.62 98 GLY A CA 1
ATOM 760 C C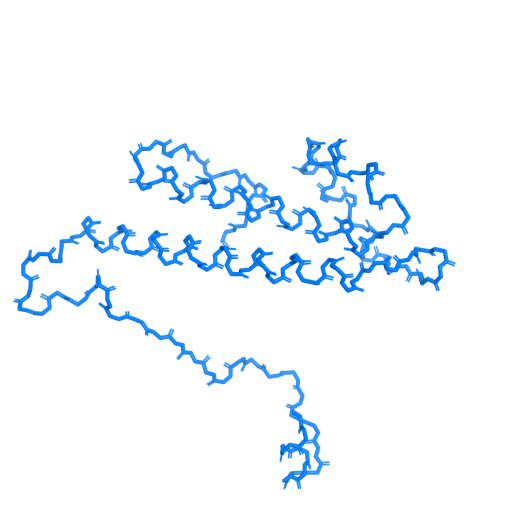 . GLY A 1 98 ? -2.567 9.247 18.226 1.00 85.62 98 GLY A C 1
ATOM 761 O O . GLY A 1 98 ? -3.761 8.986 18.403 1.00 85.62 98 GLY A O 1
ATOM 762 N N . PRO A 1 99 ? -2.096 10.505 18.376 1.00 91.00 99 PRO A N 1
ATOM 763 C CA . PRO A 1 99 ? -2.905 11.592 18.937 1.00 91.00 99 PRO A CA 1
ATOM 764 C C . PRO A 1 99 ? -4.221 11.857 18.186 1.00 91.00 99 PRO A C 1
ATOM 766 O O . PRO A 1 99 ? -5.222 12.240 18.785 1.00 91.00 99 PRO A O 1
ATOM 769 N N . ARG A 1 100 ? -4.259 11.618 16.868 1.00 88.06 100 ARG A N 1
ATOM 770 C CA . ARG A 1 100 ? -5.445 11.848 16.018 1.00 88.06 100 ARG A CA 1
ATOM 771 C C . ARG A 1 100 ? -6.432 10.677 16.019 1.00 88.06 100 ARG A C 1
ATOM 773 O O . ARG A 1 100 ? -7.527 10.790 15.462 1.00 88.06 100 ARG A O 1
ATOM 780 N N . THR A 1 101 ? -6.045 9.544 16.599 1.00 91.88 101 THR A N 1
ATOM 781 C CA . THR A 1 101 ? -6.802 8.283 16.559 1.00 91.88 101 THR A CA 1
ATOM 782 C C . THR A 1 101 ? -7.115 7.720 17.945 1.00 91.88 101 THR A C 1
ATOM 784 O O . THR A 1 101 ? -7.612 6.599 18.054 1.00 91.88 101 THR A O 1
ATOM 787 N N . VAL A 1 102 ? -6.897 8.514 18.999 1.00 93.06 102 VAL A N 1
ATOM 788 C CA . VAL A 1 102 ? -7.246 8.162 20.381 1.00 93.06 102 VAL A CA 1
ATOM 789 C C . VAL A 1 102 ? -8.717 7.753 20.471 1.00 93.06 102 VAL A C 1
ATOM 791 O O . VAL A 1 102 ? -9.601 8.423 19.930 1.00 93.06 102 VAL A O 1
ATOM 794 N N . GLY A 1 103 ? -8.962 6.614 21.121 1.00 94.38 103 GLY A N 1
ATOM 795 C CA . GLY A 1 103 ? -10.291 6.029 21.290 1.00 94.38 103 GLY A CA 1
ATOM 796 C C . GLY A 1 103 ? -10.936 5.505 20.004 1.00 94.38 103 GLY A C 1
ATOM 797 O O . GLY A 1 103 ? -12.104 5.140 20.033 1.00 94.38 103 GLY A O 1
ATOM 798 N N . LYS A 1 104 ? -10.227 5.486 18.863 1.00 96.06 104 LYS A N 1
ATOM 799 C CA . LYS A 1 104 ? -10.745 5.064 17.545 1.00 96.06 104 LYS A CA 1
ATOM 800 C C . LYS A 1 104 ? -9.914 3.895 16.994 1.00 96.06 104 LYS A C 1
ATOM 802 O O . LYS A 1 104 ? -9.154 4.086 16.038 1.00 96.06 104 LYS A O 1
ATOM 807 N N . PRO A 1 105 ? -10.026 2.686 17.578 1.00 96.06 105 PRO A N 1
ATOM 808 C CA . PRO A 1 105 ? -9.103 1.578 17.312 1.00 96.06 105 PRO A CA 1
ATOM 809 C C . PRO A 1 105 ? -9.121 1.103 15.851 1.00 96.06 105 PRO A C 1
ATOM 811 O O . PRO A 1 105 ? -8.059 0.875 15.275 1.00 96.06 105 PRO A O 1
ATOM 814 N N . TRP A 1 106 ? -10.291 1.039 15.204 1.00 96.81 106 TRP A N 1
ATOM 815 C CA . TRP A 1 106 ? -10.385 0.675 13.782 1.00 96.81 106 TRP A CA 1
ATOM 816 C C . TRP A 1 106 ? -9.682 1.689 12.886 1.00 96.81 106 TRP A C 1
ATOM 818 O O . TRP A 1 106 ? -8.846 1.324 12.062 1.00 96.81 106 TRP A O 1
ATOM 828 N N . ARG A 1 107 ? -9.949 2.982 13.092 1.00 95.62 107 ARG A N 1
ATOM 829 C CA . ARG A 1 107 ? -9.266 4.047 12.354 1.00 95.62 107 ARG A CA 1
ATOM 830 C C . ARG A 1 107 ? -7.758 4.017 12.590 1.00 95.62 107 ARG A C 1
ATOM 832 O O . ARG A 1 107 ? -7.009 4.174 11.631 1.00 95.62 107 ARG A O 1
ATOM 839 N N . ARG A 1 108 ? -7.306 3.795 13.828 1.00 96.00 108 ARG A N 1
ATOM 840 C CA . ARG A 1 108 ? -5.878 3.662 14.157 1.00 96.00 108 ARG A CA 1
ATOM 841 C C . ARG A 1 108 ? -5.231 2.524 13.369 1.00 96.00 108 ARG A C 1
ATOM 843 O O . ARG A 1 108 ? -4.190 2.735 12.755 1.00 96.00 108 ARG A O 1
ATOM 850 N N . LYS A 1 109 ? -5.889 1.363 13.291 1.00 97.31 109 LYS A N 1
ATOM 851 C CA . LYS A 1 109 ? -5.407 0.219 12.503 1.00 97.31 109 LYS A CA 1
ATOM 852 C C . LYS A 1 109 ? -5.262 0.575 11.026 1.00 97.31 109 LYS A C 1
ATOM 854 O O . LYS A 1 109 ? -4.215 0.316 10.439 1.00 97.31 109 LYS A O 1
ATOM 859 N N . LEU A 1 110 ? -6.268 1.222 10.440 1.00 96.81 110 LEU A N 1
ATOM 860 C CA . LEU A 1 110 ? -6.215 1.639 9.037 1.00 96.81 110 LEU A CA 1
ATOM 861 C C . LEU A 1 110 ? -5.071 2.623 8.769 1.00 96.81 110 LEU A C 1
ATOM 863 O O . LEU A 1 110 ? -4.399 2.493 7.752 1.00 96.81 110 LEU A O 1
ATOM 867 N N . ARG A 1 111 ? -4.773 3.542 9.697 1.00 95.56 111 ARG A N 1
ATOM 868 C CA . ARG A 1 111 ? -3.636 4.467 9.551 1.00 95.56 111 ARG A CA 1
ATOM 869 C C . ARG A 1 111 ? -2.277 3.763 9.568 1.00 95.56 111 ARG A C 1
ATOM 871 O O . ARG A 1 111 ? -1.387 4.158 8.820 1.00 95.56 111 ARG A O 1
ATOM 878 N N . PHE A 1 112 ? -2.117 2.699 10.354 1.00 97.31 112 PHE A N 1
ATOM 879 C CA . PHE A 1 112 ? -0.911 1.872 10.270 1.00 97.31 112 PHE A CA 1
ATOM 880 C C . PHE A 1 112 ? -0.810 1.141 8.933 1.00 97.31 112 PHE A C 1
ATOM 882 O O . PHE A 1 112 ? 0.252 1.138 8.317 1.00 97.31 112 PHE A O 1
ATOM 889 N N . MET A 1 113 ? -1.912 0.569 8.444 1.00 97.81 113 MET A N 1
ATOM 890 C CA . MET A 1 113 ? -1.942 -0.077 7.128 1.00 97.81 113 MET A CA 1
ATOM 891 C C . MET A 1 113 ? -1.593 0.914 6.004 1.00 97.81 113 MET A C 1
ATOM 893 O O . MET A 1 113 ? -0.814 0.585 5.111 1.00 97.81 113 MET A O 1
ATOM 897 N N . GLU A 1 114 ? -2.108 2.144 6.069 1.00 96.50 114 GLU A N 1
ATOM 898 C CA . GLU A 1 114 ? -1.755 3.219 5.137 1.00 96.50 114 GLU A CA 1
ATOM 899 C C . GLU A 1 114 ? -0.255 3.535 5.161 1.00 96.50 114 GLU A C 1
ATOM 901 O O . GLU A 1 114 ? 0.343 3.687 4.099 1.00 96.50 114 GLU A O 1
ATOM 906 N N . GLU A 1 115 ? 0.381 3.596 6.335 1.00 97.25 115 GLU A N 1
ATOM 907 C CA . GLU A 1 115 ? 1.828 3.835 6.417 1.00 97.25 115 GLU A CA 1
ATOM 908 C C . GLU A 1 115 ? 2.633 2.719 5.741 1.00 97.25 115 GLU A C 1
ATOM 910 O O . GLU A 1 115 ? 3.554 2.994 4.970 1.00 97.25 115 GLU A O 1
ATOM 915 N N . ARG A 1 116 ? 2.251 1.456 5.946 1.00 98.19 116 ARG A N 1
ATOM 916 C CA . ARG A 1 116 ? 2.914 0.318 5.290 1.00 98.19 116 ARG A CA 1
ATOM 917 C C . ARG A 1 116 ? 2.765 0.362 3.769 1.00 98.19 116 ARG A C 1
ATOM 919 O O . ARG A 1 116 ? 3.711 0.034 3.050 1.00 98.19 116 ARG A O 1
ATOM 926 N N . LEU A 1 117 ? 1.604 0.794 3.266 1.00 98.25 117 LEU A N 1
ATOM 927 C CA . LEU A 1 117 ? 1.394 1.021 1.832 1.00 98.25 117 LEU A CA 1
ATOM 928 C C . LEU A 1 117 ? 2.218 2.206 1.316 1.00 98.25 117 LEU A C 1
ATOM 930 O O . LEU A 1 117 ? 2.796 2.106 0.235 1.00 98.25 117 LEU A O 1
ATOM 934 N N . HIS A 1 118 ? 2.329 3.298 2.079 1.00 97.69 118 HIS A N 1
ATOM 935 C CA . HIS A 1 118 ? 3.187 4.428 1.720 1.00 97.69 118 HIS A CA 1
ATOM 936 C C . HIS A 1 118 ? 4.656 4.021 1.623 1.00 97.69 118 HIS A C 1
ATOM 938 O O . HIS A 1 118 ? 5.336 4.428 0.684 1.00 97.69 118 HIS A O 1
ATOM 944 N N . GLN A 1 119 ? 5.161 3.221 2.561 1.00 97.62 119 GLN A N 1
ATOM 945 C CA . GLN A 1 119 ? 6.528 2.703 2.497 1.00 97.62 119 GLN A CA 1
ATOM 946 C C . GLN A 1 119 ? 6.740 1.813 1.267 1.00 97.62 119 GLN A C 1
ATOM 948 O O . GLN A 1 119 ? 7.715 2.007 0.539 1.00 97.62 119 GLN A O 1
ATOM 953 N N . ALA A 1 120 ? 5.800 0.907 0.978 1.00 98.06 120 ALA A N 1
ATOM 954 C CA . ALA A 1 120 ? 5.851 0.071 -0.220 1.00 98.06 120 ALA A CA 1
ATOM 955 C C . ALA A 1 120 ? 5.831 0.917 -1.505 1.00 98.06 120 ALA A C 1
ATOM 957 O O . ALA A 1 120 ? 6.608 0.671 -2.426 1.00 98.06 120 ALA A O 1
ATOM 958 N N . LEU A 1 121 ? 4.982 1.949 -1.563 1.00 98.31 121 LEU A N 1
ATOM 959 C CA . LEU A 1 121 ? 4.888 2.841 -2.717 1.00 98.31 121 LEU A CA 1
ATOM 960 C C . LEU A 1 121 ? 6.173 3.650 -2.901 1.00 98.31 121 LEU A C 1
ATOM 962 O O . LEU A 1 121 ? 6.681 3.714 -4.017 1.00 98.31 121 LEU A O 1
ATOM 966 N N . ARG A 1 122 ? 6.719 4.228 -1.823 1.00 97.56 122 ARG A N 1
ATOM 967 C CA . ARG A 1 122 ? 8.000 4.952 -1.854 1.00 97.56 122 ARG A CA 1
ATOM 968 C C . ARG A 1 122 ? 9.119 4.067 -2.395 1.00 97.56 122 ARG A C 1
ATOM 970 O O . ARG A 1 122 ? 9.837 4.495 -3.292 1.00 97.56 122 ARG A O 1
ATOM 977 N N . HIS A 1 123 ? 9.212 2.827 -1.916 1.00 97.56 123 HIS A N 1
ATOM 978 C CA . HIS A 1 123 ? 10.208 1.870 -2.392 1.00 97.56 123 HIS A CA 1
ATOM 979 C C . HIS A 1 123 ? 10.044 1.558 -3.888 1.00 97.56 123 HIS A C 1
ATOM 981 O O . HIS A 1 123 ? 11.001 1.676 -4.646 1.00 97.56 123 HIS A O 1
ATOM 987 N N . VAL A 1 124 ? 8.828 1.235 -4.343 1.00 97.75 124 VAL A N 1
ATOM 988 C CA . VAL A 1 124 ? 8.572 0.934 -5.764 1.00 97.75 124 VAL A CA 1
ATOM 989 C C . VAL A 1 124 ? 8.870 2.134 -6.663 1.00 97.75 124 VAL A C 1
ATOM 991 O O . VAL A 1 124 ? 9.380 1.956 -7.764 1.00 97.75 124 VAL A O 1
ATOM 994 N N . LEU A 1 125 ? 8.571 3.358 -6.220 1.00 97.69 125 LEU A N 1
ATOM 995 C CA . LEU A 1 125 ? 8.895 4.563 -6.985 1.00 97.69 125 LEU A CA 1
ATOM 996 C C . LEU A 1 125 ? 10.407 4.802 -7.058 1.00 97.69 125 LEU A C 1
ATOM 998 O O . LEU A 1 125 ? 10.900 5.079 -8.147 1.00 97.69 125 LEU A O 1
ATOM 1002 N N . ALA A 1 126 ? 11.140 4.605 -5.959 1.00 96.88 126 ALA A N 1
ATOM 1003 C CA . ALA A 1 126 ? 12.601 4.680 -5.958 1.00 96.88 126 ALA A CA 1
ATOM 1004 C C . ALA A 1 126 ? 13.237 3.623 -6.882 1.00 96.88 126 ALA A C 1
ATOM 1006 O O . ALA A 1 126 ? 14.227 3.893 -7.554 1.00 96.88 126 ALA A O 1
ATOM 1007 N N . GLN A 1 127 ? 12.635 2.432 -7.002 1.00 95.31 127 GLN A N 1
ATOM 1008 C CA . GLN A 1 127 ? 13.127 1.404 -7.931 1.00 95.31 127 GLN A CA 1
ATOM 1009 C C . GLN A 1 127 ? 13.016 1.842 -9.395 1.00 95.31 127 GLN A C 1
ATOM 1011 O O . GLN A 1 127 ? 13.770 1.358 -10.234 1.00 95.31 127 GLN A O 1
ATOM 1016 N N . ARG A 1 128 ? 12.072 2.733 -9.722 1.00 94.38 128 ARG A N 1
ATOM 1017 C CA . ARG A 1 128 ? 11.901 3.258 -11.085 1.00 94.38 128 ARG A CA 1
ATOM 1018 C C . ARG A 1 128 ? 12.890 4.373 -11.416 1.00 94.38 128 ARG A C 1
ATOM 1020 O O . ARG A 1 128 ? 13.182 4.560 -12.589 1.00 94.38 128 ARG A O 1
ATOM 1027 N N . THR A 1 129 ? 13.399 5.090 -10.413 1.00 93.69 129 THR A N 1
ATOM 1028 C CA . THR A 1 129 ? 14.422 6.135 -10.600 1.00 93.69 129 THR A CA 1
ATOM 1029 C C . THR A 1 129 ? 15.850 5.611 -10.462 1.00 93.69 129 THR A C 1
ATOM 1031 O O . THR A 1 129 ? 16.782 6.316 -10.824 1.00 93.69 129 THR A O 1
ATOM 1034 N N . GLY A 1 130 ? 16.025 4.365 -10.003 1.00 90.88 130 GLY A N 1
ATOM 1035 C CA . GLY A 1 130 ? 17.339 3.752 -9.781 1.00 90.88 130 GLY A CA 1
ATOM 1036 C C . GLY A 1 130 ? 17.898 3.959 -8.368 1.00 90.88 130 GLY A C 1
ATOM 1037 O O . GLY A 1 130 ? 19.018 3.542 -8.099 1.00 90.88 130 GLY A O 1
ATOM 1038 N N . ASP A 1 131 ? 17.110 4.529 -7.451 1.00 89.38 131 ASP A N 1
ATOM 1039 C CA . ASP A 1 131 ? 17.562 4.970 -6.121 1.00 89.38 131 ASP A CA 1
ATOM 1040 C C . ASP A 1 131 ? 17.103 4.050 -4.976 1.00 89.38 131 ASP A 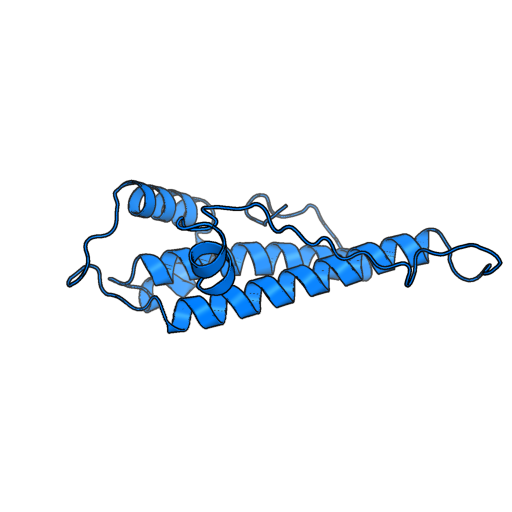C 1
ATOM 1042 O O . ASP A 1 131 ? 17.154 4.409 -3.796 1.00 89.38 131 ASP A O 1
ATOM 1046 N N . ALA A 1 132 ? 16.563 2.871 -5.289 1.00 89.50 132 ALA A N 1
ATOM 1047 C CA . ALA A 1 132 ? 15.981 2.009 -4.268 1.00 89.50 132 ALA A CA 1
ATOM 1048 C C . ALA A 1 132 ? 17.034 1.304 -3.409 1.00 89.50 132 ALA A C 1
ATOM 1050 O O . ALA A 1 132 ? 17.685 0.354 -3.842 1.00 89.50 132 ALA A O 1
ATOM 1051 N N . GLY A 1 133 ? 17.088 1.692 -2.135 1.00 91.69 133 GLY A N 1
ATOM 1052 C CA . GLY A 1 133 ? 17.613 0.847 -1.064 1.00 91.69 133 GLY A CA 1
ATOM 1053 C C . GLY A 1 133 ? 16.696 -0.352 -0.752 1.00 91.69 133 GLY A C 1
ATOM 1054 O O . GLY A 1 133 ? 15.660 -0.535 -1.402 1.00 91.69 133 GLY A O 1
ATOM 1055 N N . PRO A 1 134 ? 17.037 -1.173 0.258 1.00 94.00 134 PRO A N 1
ATOM 1056 C CA . PRO A 1 134 ? 16.218 -2.316 0.655 1.00 94.00 134 PRO A CA 1
ATOM 1057 C C . PRO A 1 134 ? 14.801 -1.882 1.050 1.00 94.00 134 PRO A C 1
ATOM 1059 O O . PRO A 1 134 ? 14.592 -0.796 1.595 1.00 94.00 134 PRO A O 1
ATOM 1062 N N . MET A 1 135 ? 13.809 -2.735 0.776 1.00 93.06 135 MET A N 1
ATOM 1063 C CA . MET A 1 135 ? 12.434 -2.442 1.174 1.00 93.06 135 MET A CA 1
ATOM 1064 C C . MET A 1 135 ? 12.327 -2.434 2.708 1.00 93.06 135 MET A C 1
ATOM 1066 O O . MET A 1 135 ? 12.807 -3.382 3.334 1.00 93.06 135 MET A O 1
ATOM 1070 N N . PRO A 1 136 ? 11.679 -1.422 3.319 1.00 93.69 136 PRO A N 1
ATOM 1071 C CA . PRO A 1 136 ? 11.457 -1.408 4.760 1.00 93.69 136 PRO A CA 1
ATOM 1072 C C . PRO A 1 136 ? 10.741 -2.678 5.220 1.00 93.69 136 PRO A C 1
ATOM 1074 O O . PRO A 1 136 ? 9.781 -3.116 4.584 1.00 93.69 136 PRO A O 1
ATOM 1077 N N . GLU A 1 137 ? 11.179 -3.260 6.336 1.00 94.62 137 GLU A N 1
ATOM 1078 C CA . GLU A 1 137 ? 10.610 -4.511 6.850 1.00 94.62 137 GLU A CA 1
ATOM 1079 C C . GLU A 1 137 ? 9.118 -4.382 7.180 1.00 94.62 137 GLU A C 1
ATOM 1081 O O . GLU A 1 137 ? 8.345 -5.321 6.991 1.00 94.62 137 GLU A O 1
ATOM 1086 N N . SER A 1 138 ? 8.697 -3.194 7.613 1.00 94.25 138 SER A N 1
ATOM 1087 C CA . SER A 1 138 ? 7.306 -2.900 7.928 1.00 94.25 138 SER A CA 1
ATOM 1088 C C . SER A 1 138 ? 6.429 -2.641 6.696 1.00 94.25 138 SER A C 1
ATOM 1090 O O . SER A 1 138 ? 5.204 -2.679 6.831 1.00 94.25 138 SER A O 1
ATOM 1092 N N . ALA A 1 139 ? 6.994 -2.455 5.500 1.00 95.25 139 ALA A N 1
ATOM 1093 C CA . ALA A 1 139 ? 6.226 -2.228 4.279 1.00 95.25 139 ALA A CA 1
ATOM 1094 C C . ALA A 1 139 ? 5.476 -3.488 3.812 1.00 95.25 139 ALA A C 1
ATOM 1096 O O . ALA A 1 139 ? 5.918 -4.620 4.016 1.00 95.25 139 ALA A O 1
ATOM 1097 N N . TYR A 1 140 ? 4.350 -3.296 3.120 1.00 93.19 140 TYR A N 1
ATOM 1098 C CA . TYR A 1 140 ? 3.642 -4.416 2.495 1.00 93.19 140 TYR A CA 1
ATOM 1099 C C . TYR A 1 140 ? 4.427 -4.993 1.305 1.00 93.19 140 TYR A C 1
ATOM 1101 O O . TYR A 1 140 ? 4.865 -4.256 0.415 1.00 93.19 140 TYR A O 1
ATOM 1109 N N . ARG A 1 141 ? 4.582 -6.322 1.303 1.00 83.56 141 ARG A N 1
ATOM 1110 C CA . ARG A 1 141 ? 5.243 -7.122 0.259 1.00 83.56 141 ARG A CA 1
ATOM 1111 C C . ARG A 1 141 ? 4.261 -7.513 -0.836 1.00 83.56 141 ARG A C 1
ATOM 1113 O O . ARG A 1 141 ? 3.125 -7.891 -0.500 1.00 83.56 141 ARG A O 1
#

Mean predicted aligned error: 5.29 Å

Foldseek 3Di:
DVVVCVVPVDDPPDDDPPDDDDDCVLPDPVVPPVSDPLSNLLVVLVVLLVVLVVVLVVLVVVLVVQQDFCVVPPDDPVLVVLLVVLCVLCVVQCVVCVVVQVRRSSSSNSSSLSVLSVQVNVQSVCVNVVNHDDRRPSHDD

Solvent-accessible surface area (backbone atoms only — not comparable to full-atom values): 8278 Å² total; per-residue (Å²): 103,71,71,49,24,74,71,71,78,45,71,75,67,96,65,78,75,93,73,86,88,86,81,56,80,54,64,62,45,82,96,34,89,82,49,39,74,67,45,31,53,48,38,54,40,51,52,50,42,50,52,44,52,53,51,46,56,50,45,53,56,47,41,68,72,40,62,59,38,49,92,80,46,80,76,55,70,71,56,53,59,49,46,53,53,47,39,72,69,33,51,72,54,35,71,73,45,42,82,83,27,69,62,15,62,63,31,40,47,44,54,53,54,46,49,18,43,50,49,32,38,53,38,43,53,26,56,71,75,73,69,49,70,82,75,61,88,70,26,62,129

Sequence (141 aa):
EWAFERAYGEPLGQVVTPVRVHSWVGGDMDGNPLVTPEVFGDTLRAHRARGLRLLMQGLERLGGMLSQSDRHAKPSQELLASLERDAAQLPEAEQRLGPRTVGKPWRRKLRFMEERLHQALRHVLAQRTGDAGPMPESAYR

pLDDT: mean 93.52, std 6.28, range [56.59, 98.31]